Protein AF-A0A523Z1V7-F1 (afdb_monomer)

Mean predicted aligned error: 9.04 Å

Secondary structure (DSSP, 8-state):
--HHHHHHHHHHHHHHHHHHHHHHTTSHHHHHHHHHHHHHTTTT-S---SHHHHHHHHHHHHHHHHTTSS-TTTHHHHHHHHHTS------S--

Sequence (94 aa):
MDNENIKRTEREQMLKDRETVRGVYNSEDGRTVLTDILADLNFFCGDIKTEQEMAKQNSARVLLNRLGIWQKHNARRIVNALMDMPYYQKDEHE

Solvent-accessible surface area (backbone atoms only — not comparable to full-atom values): 5484 Å² total; per-residue (Å²): 136,60,74,66,61,53,55,49,51,54,52,53,51,54,50,52,53,28,53,53,57,36,55,59,43,67,44,70,69,26,41,52,53,51,49,52,54,32,52,79,20,41,56,83,56,87,80,72,87,4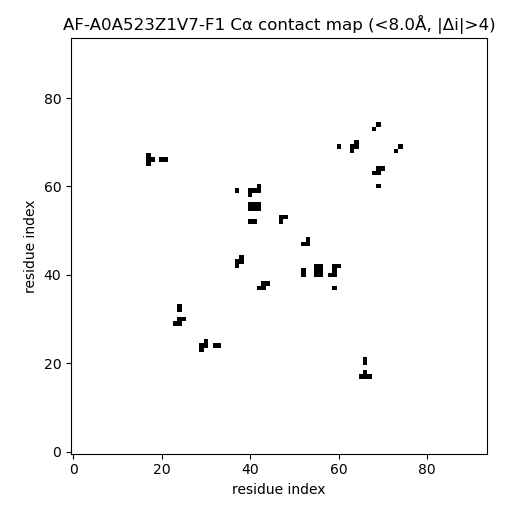6,72,67,51,48,52,31,29,52,49,37,51,51,51,35,33,57,54,62,63,58,38,88,92,44,42,67,61,51,52,49,55,60,70,70,46,84,80,79,74,78,74,92,78,135

pLDDT: mean 82.03, std 11.07, range [39.0, 95.31]

Foldseek 3Di:
DDPVVVVVVVVVVLVVQLVVLLVQLVDPVSVVVLVVLCVVLCCVPPDDDDPSNVVSNVVNLVVCVSNVNDDPVCPVVVVVVVVPDDDDDPPPDD

Structure (mmCIF, N/CA/C/O backbone):
data_AF-A0A523Z1V7-F1
#
_entry.id   AF-A0A523Z1V7-F1
#
loop_
_atom_site.group_PDB
_atom_site.id
_atom_site.type_symbol
_atom_site.label_atom_id
_atom_site.label_alt_id
_atom_site.label_comp_id
_atom_site.label_asym_id
_atom_site.label_entity_id
_atom_site.label_seq_id
_atom_site.pdbx_PDB_ins_code
_atom_site.Cartn_x
_atom_site.Cartn_y
_atom_site.Cartn_z
_atom_site.occupancy
_atom_site.B_iso_or_equiv
_atom_site.auth_seq_id
_atom_site.auth_comp_id
_atom_site.auth_asym_id
_atom_site.auth_atom_id
_atom_site.pdbx_PDB_model_num
ATOM 1 N N . MET A 1 1 ? 30.336 22.896 -5.239 1.00 60.03 1 MET A N 1
ATOM 2 C CA . MET A 1 1 ? 29.561 21.669 -5.519 1.00 60.03 1 MET A CA 1
ATOM 3 C C . MET A 1 1 ? 28.102 22.037 -5.374 1.00 60.03 1 MET A C 1
ATOM 5 O O . MET A 1 1 ? 27.686 22.405 -4.283 1.00 60.03 1 MET A O 1
ATOM 9 N N . ASP A 1 2 ? 27.395 22.078 -6.498 1.00 70.81 2 ASP A N 1
ATOM 10 C CA . ASP A 1 2 ? 26.148 22.828 -6.637 1.00 70.81 2 ASP A CA 1
ATOM 11 C C . ASP A 1 2 ? 24.943 22.112 -6.028 1.00 70.81 2 ASP A C 1
ATOM 13 O O . ASP A 1 2 ? 24.729 20.914 -6.220 1.00 70.81 2 ASP A O 1
ATOM 17 N N . ASN A 1 3 ? 24.125 22.887 -5.320 1.00 71.75 3 ASN A N 1
ATOM 18 C CA . ASN A 1 3 ? 22.941 22.441 -4.583 1.00 71.75 3 ASN A CA 1
ATOM 19 C C . ASN A 1 3 ? 21.886 21.768 -5.496 1.00 71.75 3 ASN A C 1
ATOM 21 O O . ASN A 1 3 ? 21.064 20.972 -5.047 1.00 71.75 3 ASN A O 1
ATOM 25 N N . GLU A 1 4 ? 21.920 22.057 -6.800 1.00 72.06 4 GLU A N 1
ATOM 26 C CA . GLU A 1 4 ? 21.065 21.421 -7.808 1.00 72.06 4 GLU A CA 1
ATOM 27 C C . GLU A 1 4 ? 21.493 19.985 -8.143 1.00 72.06 4 GLU A C 1
ATOM 29 O O . GLU A 1 4 ? 20.636 19.115 -8.311 1.00 72.06 4 GLU A O 1
ATOM 34 N N . ASN A 1 5 ? 22.799 19.697 -8.164 1.00 73.88 5 ASN A N 1
ATOM 35 C CA . ASN A 1 5 ? 23.310 18.343 -8.403 1.00 73.88 5 ASN A CA 1
ATOM 36 C C . ASN A 1 5 ? 23.006 17.400 -7.230 1.00 73.88 5 ASN A C 1
ATOM 38 O O . ASN A 1 5 ? 22.733 16.218 -7.447 1.00 73.88 5 ASN A O 1
ATOM 42 N N . ILE A 1 6 ? 22.975 17.927 -6.001 1.00 74.69 6 ILE A N 1
ATOM 43 C CA . ILE A 1 6 ? 22.579 17.166 -4.806 1.00 74.69 6 ILE A CA 1
ATOM 44 C C . ILE A 1 6 ? 21.101 16.765 -4.912 1.00 74.69 6 ILE A C 1
ATOM 46 O O . ILE A 1 6 ? 20.779 15.578 -4.869 1.00 74.69 6 ILE A O 1
ATOM 50 N N . LYS A 1 7 ? 20.210 17.728 -5.187 1.00 75.56 7 LYS A N 1
ATOM 51 C CA . LYS A 1 7 ? 18.766 17.471 -5.355 1.00 75.56 7 LYS A CA 1
ATOM 52 C C . LYS A 1 7 ? 18.455 16.494 -6.490 1.00 75.56 7 LYS A C 1
ATOM 54 O O . LYS A 1 7 ? 17.504 15.717 -6.399 1.00 75.56 7 LYS A O 1
ATOM 59 N N . ARG A 1 8 ? 19.228 16.543 -7.580 1.00 77.12 8 ARG A N 1
ATOM 60 C CA . ARG A 1 8 ? 19.076 15.621 -8.712 1.00 77.12 8 ARG A CA 1
ATOM 61 C C . ARG A 1 8 ? 19.417 14.186 -8.311 1.00 77.12 8 ARG A C 1
ATOM 63 O O . ARG A 1 8 ? 18.609 13.292 -8.542 1.00 77.12 8 ARG A O 1
ATOM 70 N N . THR A 1 9 ? 20.555 14.006 -7.647 1.00 81.75 9 THR A N 1
ATOM 71 C CA . THR A 1 9 ? 21.034 12.700 -7.172 1.00 81.75 9 THR A CA 1
ATOM 72 C C . THR A 1 9 ? 20.067 12.073 -6.164 1.00 81.75 9 THR A C 1
ATOM 74 O O . THR A 1 9 ? 19.723 10.899 -6.280 1.00 81.75 9 THR A O 1
ATOM 77 N N . GLU A 1 10 ? 19.554 12.858 -5.212 1.00 81.69 10 GLU A N 1
ATOM 78 C CA . GLU A 1 10 ? 18.569 12.382 -4.228 1.00 81.69 10 GLU A CA 1
ATOM 79 C C . GLU A 1 10 ? 17.274 11.908 -4.898 1.00 81.69 10 GLU A C 1
ATOM 81 O O . GLU A 1 10 ? 16.743 10.846 -4.569 1.00 81.69 10 GLU A O 1
ATOM 86 N N . ARG A 1 11 ? 16.779 12.658 -5.889 1.00 81.19 11 ARG A N 1
ATOM 87 C CA . ARG A 1 11 ? 15.578 12.283 -6.644 1.00 81.19 11 ARG A CA 1
ATOM 88 C C . ARG A 1 11 ? 15.779 10.997 -7.445 1.00 81.19 11 ARG A C 1
ATOM 90 O O . ARG A 1 11 ? 14.869 10.171 -7.494 1.00 81.19 11 ARG A O 1
ATOM 97 N N . GLU A 1 12 ? 16.932 10.839 -8.085 1.00 82.12 12 GLU A N 1
ATOM 98 C CA . GLU A 1 12 ? 17.279 9.632 -8.843 1.00 82.12 12 GLU A CA 1
ATOM 99 C C . GLU A 1 12 ? 17.363 8.407 -7.925 1.00 82.12 12 GLU A C 1
ATOM 101 O O . GLU A 1 12 ? 16.790 7.362 -8.243 1.00 82.12 12 GLU A O 1
ATOM 106 N N . GLN A 1 13 ? 17.962 8.560 -6.742 1.00 83.06 13 GLN A N 1
ATOM 107 C CA . GLN A 1 13 ? 18.003 7.496 -5.743 1.00 83.06 13 GLN A CA 1
ATOM 108 C C . GLN A 1 13 ? 16.596 7.117 -5.256 1.00 83.06 13 GLN A C 1
ATOM 110 O O . GLN A 1 13 ? 16.247 5.940 -5.248 1.00 83.06 13 GLN A O 1
ATOM 115 N N . MET A 1 14 ? 15.740 8.099 -4.951 1.00 79.75 14 MET A N 1
ATOM 116 C CA . MET A 1 14 ? 14.354 7.841 -4.539 1.00 79.75 14 MET A CA 1
ATOM 117 C C . MET A 1 14 ? 13.537 7.090 -5.601 1.00 79.75 14 MET A C 1
ATOM 119 O O . MET A 1 14 ? 12.690 6.260 -5.263 1.00 79.75 14 MET A O 1
ATOM 123 N N . LEU A 1 15 ? 13.751 7.392 -6.886 1.00 81.00 15 LEU A N 1
ATOM 124 C CA . LEU A 1 15 ? 13.084 6.690 -7.985 1.00 81.00 15 LEU A CA 1
ATOM 125 C C . LEU A 1 15 ? 13.547 5.234 -8.071 1.00 81.00 15 LEU A C 1
ATOM 127 O O . LEU A 1 15 ? 12.708 4.340 -8.178 1.00 81.00 15 LEU A O 1
ATOM 131 N N . LYS A 1 16 ? 14.855 5.000 -7.945 1.00 83.69 16 LYS A N 1
ATOM 132 C CA . LYS A 1 16 ? 15.446 3.659 -7.953 1.00 83.69 16 LYS A CA 1
ATOM 133 C C . LYS A 1 16 ? 14.977 2.811 -6.768 1.00 83.69 16 LYS A C 1
ATOM 135 O O . LYS A 1 16 ? 14.631 1.640 -6.938 1.00 83.69 16 LYS A O 1
ATOM 140 N N . ASP A 1 17 ? 14.894 3.408 -5.581 1.00 82.69 17 ASP A N 1
ATOM 141 C CA . ASP A 1 17 ? 14.365 2.742 -4.388 1.00 82.69 17 ASP A CA 1
ATOM 142 C C . ASP A 1 17 ? 12.894 2.363 -4.596 1.00 82.69 17 ASP A C 1
ATOM 144 O O . ASP A 1 17 ? 12.488 1.232 -4.327 1.00 82.69 17 ASP A O 1
ATOM 148 N N . ARG A 1 18 ? 12.091 3.278 -5.155 1.00 84.06 18 ARG A N 1
ATOM 149 C CA . ARG A 1 18 ? 10.686 3.008 -5.483 1.00 84.06 18 ARG A CA 1
ATOM 150 C C . ARG A 1 18 ? 10.544 1.868 -6.491 1.00 84.06 18 ARG A C 1
ATOM 152 O O . ARG A 1 18 ? 9.677 1.019 -6.297 1.00 84.06 18 ARG A O 1
ATOM 159 N N . GLU A 1 19 ? 11.342 1.840 -7.554 1.00 86.00 19 GLU A N 1
ATOM 160 C CA . GLU A 1 19 ? 11.320 0.743 -8.532 1.00 86.00 19 GLU A CA 1
ATOM 161 C C . GLU A 1 19 ? 11.674 -0.597 -7.889 1.00 86.00 19 GLU A C 1
ATOM 163 O O . GLU A 1 19 ? 10.974 -1.584 -8.112 1.00 86.00 19 GLU A O 1
ATOM 168 N N . THR A 1 20 ? 12.688 -0.610 -7.023 1.00 85.38 20 THR A N 1
ATOM 169 C CA . THR A 1 20 ? 13.116 -1.812 -6.296 1.00 85.38 20 THR A CA 1
ATOM 170 C C . THR A 1 20 ? 11.992 -2.350 -5.414 1.00 85.38 20 THR A C 1
ATOM 172 O O . THR A 1 20 ? 11.618 -3.517 -5.522 1.00 85.38 20 THR A O 1
ATOM 175 N N . VAL A 1 21 ? 11.390 -1.489 -4.588 1.00 82.00 21 VAL A N 1
ATOM 176 C CA . VAL A 1 21 ? 10.298 -1.892 -3.690 1.00 82.00 21 VAL A CA 1
ATOM 177 C C . VAL A 1 21 ? 9.064 -2.319 -4.492 1.00 82.00 21 VAL A C 1
ATOM 179 O O . VAL A 1 21 ? 8.431 -3.318 -4.159 1.00 82.00 21 VAL A O 1
ATOM 182 N N . ARG A 1 22 ? 8.731 -1.627 -5.589 1.00 86.19 22 ARG A N 1
ATOM 183 C CA . ARG A 1 22 ? 7.647 -2.060 -6.489 1.00 86.19 22 ARG A CA 1
ATOM 184 C C . ARG A 1 22 ? 7.923 -3.429 -7.100 1.00 86.19 22 ARG A C 1
ATOM 186 O O . ARG A 1 22 ? 6.983 -4.203 -7.239 1.00 86.19 22 ARG A O 1
ATOM 193 N N . GLY A 1 23 ? 9.175 -3.721 -7.450 1.00 86.56 23 GLY A N 1
ATOM 194 C CA . GLY A 1 23 ? 9.591 -5.021 -7.967 1.00 86.56 23 GLY A CA 1
ATOM 195 C C . GLY A 1 23 ? 9.262 -6.162 -7.004 1.00 86.56 23 GLY A C 1
ATOM 196 O O . GLY A 1 23 ? 8.705 -7.166 -7.439 1.00 86.56 23 GLY A O 1
ATOM 197 N N . VAL A 1 24 ? 9.504 -5.966 -5.701 1.00 87.19 24 VAL A N 1
ATOM 198 C CA . VAL A 1 24 ? 9.188 -6.954 -4.649 1.00 87.19 24 VAL A CA 1
ATOM 199 C C . VAL A 1 24 ? 7.700 -7.311 -4.632 1.00 87.19 24 VAL A C 1
ATOM 201 O O . VAL A 1 24 ? 7.348 -8.482 -4.553 1.00 87.19 24 VAL A O 1
ATOM 204 N N . TYR A 1 25 ? 6.822 -6.315 -4.753 1.00 90.06 25 TYR A N 1
ATOM 205 C CA . TYR A 1 25 ? 5.371 -6.511 -4.672 1.00 90.06 25 TYR A CA 1
ATOM 206 C C . TYR A 1 25 ? 4.691 -6.766 -6.025 1.00 90.06 25 TYR A C 1
ATOM 208 O O . TYR A 1 25 ? 3.463 -6.792 -6.099 1.00 90.06 25 TYR A O 1
ATOM 216 N N . ASN A 1 26 ? 5.449 -6.905 -7.118 1.00 88.56 26 ASN A N 1
ATOM 217 C CA . ASN A 1 26 ? 4.858 -7.118 -8.439 1.00 88.56 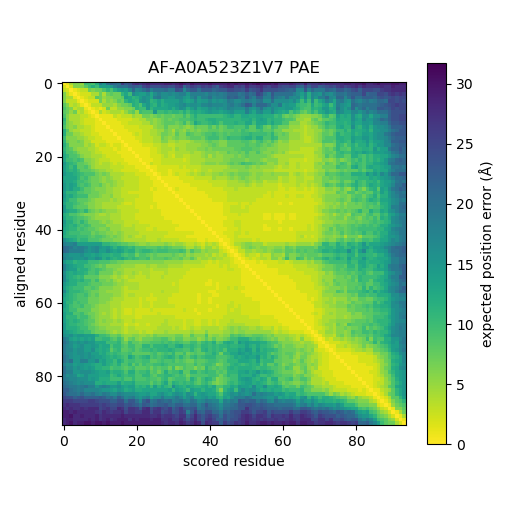26 ASN A CA 1
ATOM 218 C C . ASN A 1 26 ? 4.576 -8.597 -8.746 1.00 88.56 26 ASN A C 1
ATOM 220 O O . ASN A 1 26 ? 3.767 -8.873 -9.634 1.00 88.56 26 ASN A O 1
ATOM 224 N N . SER A 1 27 ? 5.213 -9.525 -8.026 1.00 91.88 27 SER A N 1
ATOM 225 C CA . SER A 1 27 ? 4.892 -10.954 -8.082 1.00 91.88 27 SER A CA 1
ATOM 226 C C . SER A 1 27 ? 3.541 -11.246 -7.424 1.00 91.88 27 SER A C 1
ATOM 228 O O . SER A 1 27 ? 3.031 -10.441 -6.648 1.00 91.88 27 SER A O 1
ATOM 230 N N . GLU A 1 28 ? 2.957 -12.401 -7.731 1.00 90.69 28 GLU A N 1
ATOM 231 C CA . GLU A 1 28 ? 1.716 -12.863 -7.101 1.00 90.69 28 GLU A CA 1
ATOM 232 C C . GLU A 1 28 ? 1.870 -12.985 -5.579 1.00 90.69 28 GLU A C 1
ATOM 234 O O . GLU A 1 28 ? 1.145 -12.319 -4.843 1.00 90.69 28 GLU A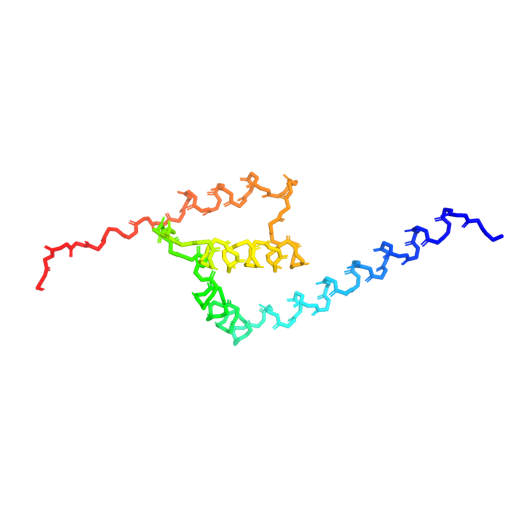 O 1
ATOM 239 N N . ASP A 1 29 ? 2.903 -13.692 -5.112 1.00 92.44 29 ASP A N 1
ATOM 240 C CA . ASP A 1 29 ? 3.234 -13.800 -3.684 1.00 92.44 29 ASP A CA 1
ATOM 241 C C . ASP A 1 29 ? 3.464 -12.430 -3.035 1.00 92.44 29 ASP A C 1
ATOM 243 O O . ASP A 1 29 ? 3.010 -12.165 -1.923 1.00 92.44 29 ASP A O 1
ATOM 247 N N . GLY A 1 30 ? 4.133 -11.520 -3.750 1.00 91.81 30 GLY A N 1
ATOM 248 C CA . GLY A 1 30 ? 4.355 -10.156 -3.289 1.00 91.81 30 GLY A CA 1
ATOM 249 C C . GLY A 1 30 ? 3.038 -9.407 -3.091 1.00 91.81 30 GLY A C 1
ATOM 250 O O . GLY A 1 30 ? 2.861 -8.726 -2.082 1.00 91.81 30 GLY A O 1
ATOM 251 N N . ARG A 1 31 ? 2.078 -9.557 -4.007 1.00 92.81 31 ARG A N 1
ATOM 252 C CA . ARG A 1 31 ? 0.745 -8.948 -3.874 1.00 92.81 31 ARG A CA 1
ATOM 253 C C . ARG A 1 31 ? -0.033 -9.535 -2.702 1.00 92.81 31 ARG A C 1
ATOM 255 O O . ARG A 1 31 ? -0.694 -8.769 -2.001 1.00 92.81 31 ARG A O 1
ATOM 262 N N . THR A 1 32 ? 0.075 -10.838 -2.460 1.00 93.69 32 THR A N 1
ATOM 263 C CA . THR A 1 32 ? -0.527 -11.494 -1.290 1.00 93.69 32 THR A CA 1
ATOM 264 C C . THR A 1 32 ? 0.040 -10.914 0.003 1.00 93.69 32 THR A C 1
ATOM 266 O O . THR A 1 32 ? -0.711 -10.383 0.815 1.00 93.69 32 THR A O 1
ATOM 269 N N . VAL A 1 33 ? 1.368 -10.857 0.137 1.00 94.12 33 VAL A N 1
ATOM 270 C CA . VAL A 1 33 ? 2.026 -10.265 1.314 1.00 94.12 33 VAL A CA 1
ATOM 271 C C . VAL A 1 33 ? 1.656 -8.790 1.492 1.00 94.12 33 VAL A C 1
ATOM 273 O O . VAL A 1 33 ? 1.409 -8.340 2.609 1.00 94.12 33 VAL A O 1
ATOM 276 N N . LEU A 1 34 ? 1.598 -8.011 0.407 1.00 93.75 34 LEU A N 1
ATOM 277 C CA . LEU A 1 34 ? 1.165 -6.614 0.485 1.00 93.75 34 LEU A CA 1
ATOM 278 C C . LEU A 1 34 ? -0.277 -6.501 0.986 1.00 93.75 34 LEU A C 1
ATOM 280 O O . LEU A 1 34 ? -0.584 -5.588 1.749 1.00 93.75 34 LEU A O 1
ATOM 284 N N . THR A 1 35 ? -1.147 -7.410 0.558 1.00 93.44 35 THR A N 1
ATOM 285 C CA . THR A 1 35 ? -2.550 -7.449 0.978 1.00 93.44 35 THR A CA 1
ATOM 286 C C . THR A 1 35 ? -2.657 -7.724 2.475 1.00 93.44 35 THR A C 1
ATOM 288 O O . THR A 1 35 ? -3.350 -6.975 3.165 1.00 93.44 35 THR A O 1
ATOM 291 N N . ASP A 1 36 ? -1.897 -8.692 2.989 1.00 95.31 36 ASP A N 1
ATOM 292 C CA . ASP A 1 36 ? -1.846 -9.012 4.421 1.00 95.31 36 ASP A CA 1
ATOM 293 C C . ASP A 1 36 ? -1.324 -7.829 5.249 1.00 95.31 36 ASP A C 1
ATOM 295 O O . ASP A 1 36 ? -1.956 -7.415 6.220 1.00 95.31 36 ASP A O 1
ATOM 299 N N . ILE A 1 37 ? -0.233 -7.187 4.811 1.00 94.56 37 ILE A N 1
ATOM 300 C CA . ILE A 1 37 ? 0.304 -5.985 5.472 1.00 94.56 37 ILE A CA 1
ATOM 301 C C . ILE A 1 37 ? -0.744 -4.863 5.511 1.00 94.56 37 ILE A C 1
ATOM 303 O O . ILE A 1 37 ? -0.886 -4.167 6.517 1.00 94.56 37 ILE A O 1
ATOM 307 N N . LEU A 1 38 ? -1.475 -4.643 4.414 1.00 94.00 38 LEU A N 1
ATOM 308 C CA . LEU A 1 38 ? -2.518 -3.616 4.363 1.00 94.00 38 LEU A CA 1
ATOM 309 C C . LEU A 1 38 ? -3.695 -3.959 5.287 1.00 94.00 38 LEU A C 1
ATOM 311 O O . LEU A 1 38 ? -4.249 -3.048 5.912 1.00 94.00 38 LEU A O 1
ATOM 315 N N . ALA A 1 39 ? -4.047 -5.238 5.418 1.00 92.06 39 ALA A N 1
ATOM 316 C CA . ALA A 1 39 ? -5.057 -5.698 6.365 1.00 92.06 39 ALA A CA 1
ATOM 317 C C . ALA A 1 39 ? -4.626 -5.445 7.821 1.00 92.06 39 ALA A C 1
ATOM 319 O O . ALA A 1 39 ? -5.377 -4.813 8.565 1.00 92.06 39 ALA A O 1
ATOM 320 N N . ASP A 1 40 ? -3.393 -5.802 8.195 1.00 94.12 40 ASP A N 1
ATOM 321 C CA . ASP A 1 40 ? -2.830 -5.575 9.541 1.00 94.12 40 ASP A CA 1
ATOM 322 C C . ASP A 1 40 ? -2.766 -4.089 9.934 1.00 94.12 40 ASP A C 1
ATOM 324 O O . ASP A 1 40 ? -2.846 -3.711 11.116 1.00 94.12 40 ASP A O 1
ATOM 328 N N . LEU A 1 41 ? -2.621 -3.227 8.925 1.00 93.75 41 LEU A N 1
ATOM 329 C CA . LEU A 1 41 ? -2.622 -1.773 9.056 1.00 93.75 41 LEU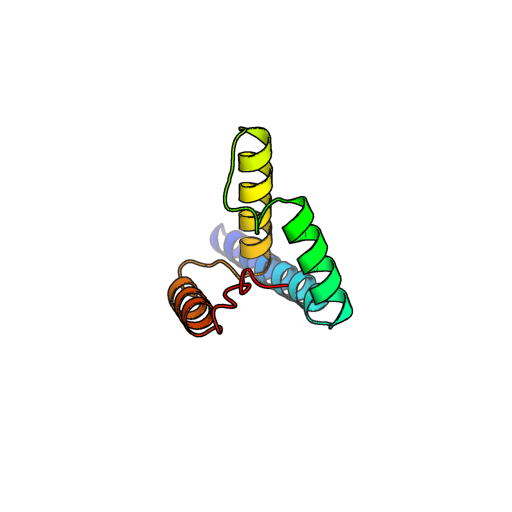 A CA 1
ATOM 330 C C . LEU A 1 41 ? -4.029 -1.153 9.010 1.00 93.75 41 LEU A C 1
ATOM 332 O O . LEU A 1 41 ? -4.146 0.072 8.932 1.00 93.75 41 LEU A O 1
ATOM 336 N N . ASN A 1 42 ? -5.092 -1.958 9.073 1.00 91.44 42 ASN A N 1
ATOM 337 C CA . ASN A 1 42 ? -6.487 -1.512 9.013 1.00 91.44 42 ASN A CA 1
ATOM 338 C C . ASN A 1 42 ? -6.812 -0.684 7.758 1.00 91.44 42 ASN A C 1
ATOM 340 O O . ASN A 1 42 ? -7.692 0.179 7.783 1.00 91.44 42 ASN A O 1
ATOM 344 N N . PHE A 1 43 ? -6.117 -0.924 6.641 1.00 90.75 43 PHE A N 1
ATOM 345 C CA . PHE A 1 43 ? -6.354 -0.169 5.411 1.00 90.75 43 PHE A CA 1
ATOM 346 C C . PHE A 1 43 ? -7.770 -0.392 4.867 1.00 90.75 43 PHE A C 1
ATOM 348 O O . PHE A 1 43 ? -8.407 0.556 4.414 1.00 90.75 43 PHE A O 1
ATOM 355 N N . PHE A 1 44 ? -8.267 -1.627 4.963 1.00 88.31 44 PHE A N 1
ATOM 356 C CA . PHE A 1 44 ? -9.596 -2.023 4.491 1.00 88.31 44 PHE A CA 1
ATOM 357 C C . PHE A 1 44 ? -10.706 -1.840 5.540 1.00 88.31 44 PHE A C 1
ATOM 359 O O . PHE A 1 44 ? -11.868 -2.107 5.248 1.00 88.31 44 PHE A O 1
ATOM 366 N N . CYS A 1 45 ? -10.376 -1.394 6.758 1.00 85.06 45 CYS A N 1
ATOM 367 C CA . CYS A 1 45 ? -11.369 -1.159 7.804 1.00 85.06 45 CYS A CA 1
ATOM 368 C C . CYS A 1 45 ? -12.031 0.216 7.615 1.00 85.06 45 CYS A C 1
ATOM 370 O O . CYS A 1 45 ? -11.342 1.239 7.574 1.00 85.06 45 CYS A O 1
ATOM 372 N N . GLY A 1 46 ? -13.363 0.238 7.511 1.00 77.56 46 GLY A N 1
ATOM 373 C CA . GLY A 1 46 ? -14.153 1.473 7.413 1.00 77.56 46 GLY A CA 1
ATOM 374 C C . GLY A 1 46 ? -14.364 2.183 8.754 1.00 77.56 46 GLY A C 1
ATOM 375 O O . GLY A 1 46 ? -14.514 3.403 8.782 1.00 77.56 46 GLY A O 1
ATOM 376 N N . ASP A 1 47 ? -14.302 1.441 9.861 1.00 84.62 47 ASP A N 1
ATOM 377 C CA . ASP A 1 47 ? -14.616 1.943 11.198 1.00 84.62 47 ASP A CA 1
ATOM 378 C C . ASP A 1 47 ? -13.342 2.141 12.024 1.00 84.62 47 ASP A C 1
ATOM 380 O O . ASP A 1 47 ? -12.873 1.236 12.715 1.00 84.62 47 ASP A O 1
ATOM 384 N N . ILE A 1 48 ? -12.781 3.349 11.976 1.00 85.50 48 ILE A N 1
ATOM 385 C CA . ILE A 1 48 ? -11.650 3.750 12.822 1.00 85.50 48 ILE A CA 1
ATOM 386 C C . ILE A 1 48 ? -12.197 4.311 14.135 1.00 85.50 48 ILE A C 1
ATOM 388 O O . ILE A 1 48 ? -12.853 5.354 14.137 1.00 85.50 48 ILE A O 1
ATOM 392 N N . LYS A 1 49 ? -11.936 3.629 15.252 1.00 87.50 49 LYS A N 1
ATOM 393 C CA . LYS A 1 49 ? -12.508 3.966 16.569 1.00 87.50 49 LYS A CA 1
ATOM 394 C C . LYS A 1 49 ? -11.476 4.554 17.525 1.00 87.50 49 LYS A C 1
ATOM 396 O O . LYS A 1 49 ? -11.846 5.190 18.508 1.00 87.50 49 LYS A O 1
ATOM 401 N N . THR A 1 50 ? -10.191 4.355 17.239 1.00 92.88 50 THR A N 1
ATOM 402 C CA . THR A 1 50 ? -9.081 4.777 18.100 1.00 92.88 50 THR A CA 1
ATOM 403 C C . THR A 1 50 ? -7.981 5.504 17.326 1.00 92.88 50 THR A C 1
ATOM 405 O O . THR A 1 50 ? -7.811 5.338 16.114 1.00 92.88 50 THR A O 1
ATOM 408 N N . GLU A 1 51 ? -7.179 6.298 18.037 1.00 92.88 51 GLU A N 1
ATOM 409 C CA . GLU A 1 51 ? -6.024 6.991 17.454 1.00 92.88 51 GLU A CA 1
ATOM 410 C C . GLU A 1 51 ? -4.958 6.010 16.943 1.00 92.88 51 GLU A C 1
ATOM 412 O O . GLU A 1 51 ? -4.325 6.257 15.915 1.00 92.88 51 GLU A O 1
ATOM 417 N N . GLN A 1 52 ? -4.785 4.864 17.610 1.00 92.56 52 GLN A N 1
ATOM 418 C CA . GLN A 1 52 ? -3.850 3.824 17.177 1.00 92.56 52 GLN A CA 1
ATOM 419 C C . GLN A 1 52 ? -4.259 3.226 15.826 1.00 92.56 52 GLN A C 1
ATOM 421 O O . GLN A 1 52 ? -3.412 3.024 14.953 1.00 92.56 52 GLN A O 1
ATOM 426 N N . GLU A 1 53 ? -5.551 2.973 15.618 1.00 89.75 53 GLU A N 1
ATOM 427 C CA . GLU A 1 53 ? -6.068 2.489 14.334 1.00 89.75 53 GLU A CA 1
ATOM 428 C C . GLU A 1 53 ? -5.901 3.539 13.231 1.00 89.75 53 GLU A C 1
ATOM 430 O O . GLU A 1 53 ? -5.514 3.202 12.111 1.00 89.75 53 GLU A O 1
ATOM 435 N N . MET A 1 54 ? -6.094 4.819 13.559 1.00 88.00 54 MET A N 1
ATOM 436 C CA . MET A 1 54 ? -5.832 5.918 12.629 1.00 88.00 54 MET A CA 1
ATOM 437 C C . MET A 1 54 ? -4.348 5.986 12.235 1.00 88.00 54 MET A C 1
ATOM 439 O O . MET A 1 54 ? -4.021 6.166 11.058 1.00 88.00 54 MET A O 1
ATOM 443 N N . ALA A 1 55 ? -3.435 5.808 13.194 1.00 90.31 55 ALA A N 1
ATOM 444 C CA . ALA A 1 55 ? -1.996 5.781 12.939 1.00 90.31 55 ALA A CA 1
ATOM 445 C C . ALA A 1 55 ? -1.592 4.606 12.032 1.00 90.31 55 ALA A C 1
ATOM 447 O O . ALA A 1 55 ? -0.799 4.787 11.098 1.00 90.31 55 ALA A O 1
ATOM 448 N N . LYS A 1 56 ? -2.180 3.422 12.243 1.00 92.44 56 LYS A N 1
ATOM 449 C CA . LYS A 1 56 ? -2.004 2.266 11.352 1.00 92.44 56 LYS A CA 1
ATOM 450 C C . LYS A 1 56 ? -2.488 2.568 9.933 1.00 92.44 56 LYS A C 1
ATOM 452 O O . LYS A 1 56 ? -1.723 2.408 8.980 1.00 92.44 56 LYS A O 1
ATOM 457 N N . GLN A 1 57 ? -3.693 3.120 9.792 1.00 91.12 57 GLN A N 1
ATOM 458 C CA . GLN A 1 57 ? -4.259 3.433 8.480 1.00 91.12 57 GLN A CA 1
ATOM 459 C C . GLN A 1 57 ? -3.434 4.501 7.738 1.00 91.12 57 GLN A C 1
ATOM 461 O O . GLN A 1 57 ? -3.203 4.410 6.529 1.00 91.12 57 GLN A O 1
ATOM 466 N N . ASN A 1 58 ? -2.915 5.498 8.457 1.00 87.81 58 ASN A N 1
ATOM 467 C CA . ASN A 1 58 ? -1.987 6.478 7.893 1.00 87.81 58 ASN A CA 1
ATOM 468 C C . ASN A 1 58 ? -0.660 5.837 7.461 1.00 87.81 58 ASN A C 1
ATOM 470 O O . ASN A 1 58 ? -0.126 6.195 6.409 1.00 87.81 58 ASN A O 1
ATOM 474 N N . SER A 1 59 ? -0.163 4.849 8.205 1.00 91.31 59 SER A N 1
ATOM 475 C CA . SER A 1 59 ? 1.034 4.090 7.825 1.00 91.31 59 SER A CA 1
ATOM 476 C C . SER A 1 59 ? 0.819 3.308 6.524 1.00 91.31 59 SER A C 1
ATOM 478 O O . SER A 1 59 ? 1.685 3.343 5.647 1.00 91.31 59 SER A O 1
ATOM 480 N N . ALA A 1 60 ? -0.361 2.707 6.325 1.00 92.00 60 ALA A N 1
ATOM 481 C CA . ALA A 1 60 ? -0.720 2.071 5.053 1.00 92.00 60 ALA A CA 1
ATOM 482 C C . ALA A 1 60 ? -0.719 3.070 3.884 1.00 92.00 60 ALA A C 1
ATOM 484 O O . ALA A 1 60 ? -0.160 2.798 2.820 1.00 92.00 60 ALA A O 1
ATOM 485 N N . ARG A 1 61 ? -1.266 4.276 4.084 1.00 88.50 61 ARG A N 1
ATOM 486 C CA . ARG A 1 61 ? -1.236 5.343 3.063 1.00 88.50 61 ARG A CA 1
ATOM 487 C C . ARG A 1 61 ? 0.192 5.763 2.711 1.00 88.50 61 ARG A C 1
ATOM 489 O O . ARG A 1 61 ? 0.495 5.977 1.535 1.00 88.50 61 ARG A O 1
ATOM 496 N N . VAL A 1 62 ? 1.080 5.862 3.702 1.00 89.38 62 VAL A N 1
ATOM 497 C CA . VAL A 1 62 ? 2.505 6.159 3.483 1.00 89.38 62 VAL A CA 1
ATOM 498 C C . VAL A 1 62 ? 3.184 5.041 2.691 1.00 89.38 62 VAL A C 1
ATOM 500 O O . VAL A 1 62 ? 3.919 5.337 1.746 1.00 89.38 62 VAL A O 1
ATOM 503 N N . LEU A 1 63 ? 2.910 3.774 3.014 1.00 90.00 63 LEU A N 1
ATOM 504 C CA . LEU A 1 63 ? 3.416 2.622 2.264 1.00 90.00 63 LEU A CA 1
ATOM 505 C C . LEU A 1 63 ? 2.976 2.677 0.794 1.00 90.00 63 LEU A C 1
ATOM 507 O O . LEU A 1 63 ? 3.815 2.633 -0.107 1.00 90.00 63 LEU A O 1
ATOM 511 N N . LEU A 1 64 ? 1.681 2.872 0.535 1.00 88.75 64 LEU A N 1
ATOM 512 C CA . LEU A 1 64 ? 1.144 2.985 -0.825 1.00 88.75 64 LEU A CA 1
ATOM 513 C C . LEU A 1 64 ? 1.721 4.186 -1.587 1.00 88.75 64 LEU A C 1
ATOM 515 O O . LEU A 1 64 ? 1.952 4.105 -2.797 1.00 88.75 64 LEU A O 1
ATOM 519 N N . ASN A 1 65 ? 1.986 5.299 -0.902 1.00 85.75 65 ASN A N 1
ATOM 520 C CA . ASN A 1 65 ? 2.674 6.449 -1.483 1.00 85.75 65 ASN A CA 1
ATOM 521 C C . ASN A 1 65 ? 4.125 6.096 -1.859 1.00 85.75 65 ASN A C 1
ATOM 523 O O . ASN A 1 65 ? 4.552 6.366 -2.984 1.00 85.75 65 ASN A O 1
ATOM 527 N N . ARG A 1 66 ? 4.874 5.418 -0.982 1.00 84.06 66 ARG A N 1
ATOM 528 C CA . ARG A 1 66 ? 6.240 4.949 -1.282 1.00 84.06 66 ARG A CA 1
ATOM 529 C C . ARG A 1 66 ? 6.271 4.020 -2.492 1.00 84.06 66 ARG A C 1
ATOM 531 O O . ARG A 1 66 ? 7.078 4.240 -3.393 1.00 84.06 66 ARG A O 1
ATOM 538 N N . LEU A 1 67 ? 5.304 3.108 -2.591 1.00 86.12 67 LEU A N 1
ATOM 539 C CA . LEU A 1 67 ? 5.100 2.239 -3.756 1.00 86.12 67 LEU A CA 1
ATOM 540 C C . LEU A 1 67 ? 4.706 2.996 -5.032 1.00 86.12 67 LEU A C 1
ATOM 542 O O . LEU A 1 67 ? 4.633 2.402 -6.104 1.00 86.12 67 LEU A O 1
ATOM 546 N N . GLY A 1 68 ? 4.421 4.297 -4.956 1.00 81.44 68 GLY A N 1
ATOM 547 C CA . GLY A 1 68 ? 3.934 5.083 -6.088 1.00 81.44 68 GLY A CA 1
ATOM 548 C C . GLY A 1 68 ? 2.520 4.702 -6.516 1.00 81.44 68 GLY A C 1
ATOM 549 O O . GLY A 1 68 ? 2.087 5.099 -7.593 1.00 81.44 68 GLY A O 1
ATOM 550 N N . ILE A 1 69 ? 1.805 3.939 -5.687 1.00 82.88 69 ILE A N 1
ATOM 551 C CA . ILE A 1 69 ? 0.396 3.625 -5.891 1.00 82.88 69 ILE A CA 1
ATOM 552 C C . ILE A 1 69 ? -0.395 4.875 -5.538 1.00 82.88 69 ILE A C 1
ATOM 554 O O . ILE A 1 69 ? -0.992 5.454 -6.421 1.00 82.88 69 ILE A O 1
ATOM 558 N N . TRP A 1 70 ? -0.306 5.403 -4.320 1.00 78.06 70 TRP A N 1
ATOM 559 C CA . TRP A 1 70 ? -1.088 6.582 -3.931 1.00 78.06 70 TRP A CA 1
ATOM 560 C C . TRP A 1 70 ? -0.335 7.894 -4.204 1.00 78.06 70 TRP A C 1
ATOM 562 O O . TRP A 1 70 ? 0.450 8.350 -3.370 1.00 78.06 70 TRP A O 1
ATOM 572 N N . GLN A 1 71 ? -0.523 8.509 -5.376 1.00 77.00 71 GLN A N 1
ATOM 573 C CA . GLN A 1 71 ? 0.062 9.807 -5.753 1.00 77.00 71 GLN A CA 1
ATOM 574 C C . GLN A 1 71 ? -1.020 10.797 -6.210 1.00 77.00 71 GLN A C 1
ATOM 576 O O . GLN A 1 71 ? -2.017 10.430 -6.821 1.00 77.00 71 GLN A O 1
ATOM 581 N N . LYS A 1 72 ? -0.806 12.105 -6.018 1.00 74.38 72 LYS A N 1
ATOM 582 C CA . LYS A 1 72 ? -1.770 13.120 -6.497 1.00 74.38 72 LYS A CA 1
ATOM 583 C C . LYS A 1 72 ? -2.043 13.029 -8.007 1.00 74.38 72 LYS A C 1
ATOM 585 O O . LYS A 1 72 ? -3.177 13.205 -8.430 1.00 74.38 72 LYS A O 1
ATOM 590 N N . HIS A 1 73 ? -1.025 12.721 -8.814 1.00 77.88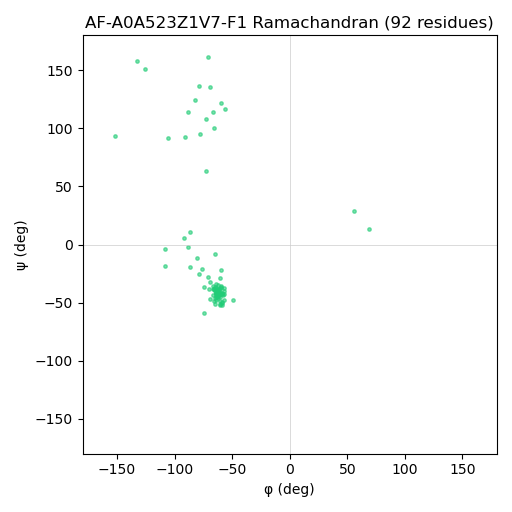 73 HIS A N 1
ATOM 591 C CA . HIS A 1 73 ? -1.156 12.651 -10.274 1.00 77.88 73 HIS A CA 1
ATOM 592 C C . HIS A 1 73 ? -1.860 11.377 -10.775 1.00 77.88 73 HIS A C 1
ATOM 594 O O . HIS A 1 73 ? -2.372 11.374 -11.891 1.00 77.88 73 HIS A O 1
ATOM 600 N N . ASN A 1 74 ? -1.894 10.297 -9.985 1.00 72.56 74 ASN A N 1
ATOM 601 C CA . ASN A 1 74 ? -2.574 9.049 -10.349 1.00 72.56 74 ASN A CA 1
ATOM 602 C C . ASN A 1 74 ? -3.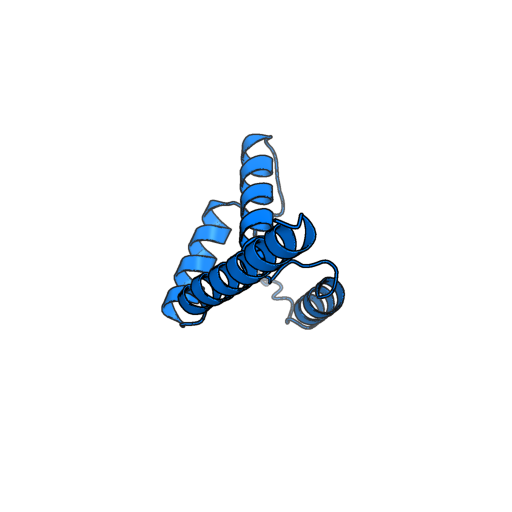862 8.807 -9.541 1.00 72.56 74 ASN A C 1
ATOM 604 O O . ASN A 1 74 ? -4.604 7.884 -9.869 1.00 72.56 74 ASN A O 1
ATOM 608 N N . ALA A 1 75 ? -4.179 9.680 -8.577 1.00 73.81 75 ALA A N 1
ATOM 609 C CA . ALA A 1 75 ? -5.381 9.617 -7.749 1.00 73.81 75 ALA A CA 1
ATOM 610 C C . ALA A 1 75 ? -6.655 9.427 -8.582 1.00 73.81 75 ALA A C 1
ATOM 612 O O . ALA A 1 75 ? -7.425 8.516 -8.312 1.00 73.81 75 ALA A O 1
ATOM 613 N N . ARG A 1 76 ? -6.840 10.210 -9.656 1.00 75.62 76 ARG A N 1
ATOM 614 C CA . ARG A 1 76 ? -8.015 10.083 -10.535 1.00 75.62 76 ARG A CA 1
ATOM 615 C C . ARG A 1 76 ? -8.120 8.701 -11.190 1.00 75.62 76 ARG A C 1
ATOM 617 O O . ARG A 1 76 ? -9.206 8.146 -11.259 1.00 75.62 76 ARG A O 1
ATOM 624 N N . ARG A 1 77 ? -7.000 8.136 -11.655 1.00 76.44 77 ARG A N 1
ATOM 625 C CA . ARG A 1 77 ? -6.976 6.799 -12.276 1.00 76.44 77 ARG A CA 1
ATOM 626 C C . ARG A 1 77 ? -7.312 5.706 -11.267 1.00 76.44 77 ARG A C 1
ATOM 628 O O . ARG A 1 77 ? -8.001 4.763 -11.622 1.00 76.44 77 ARG A O 1
ATOM 635 N N . ILE A 1 78 ? -6.831 5.844 -10.035 1.00 75.94 78 ILE A N 1
ATOM 636 C CA . ILE A 1 78 ? -7.091 4.888 -8.953 1.00 75.94 78 ILE A CA 1
ATOM 637 C C . ILE A 1 78 ? -8.547 4.957 -8.527 1.00 75.94 78 ILE A C 1
ATOM 639 O O . ILE A 1 78 ? -9.186 3.921 -8.437 1.00 75.94 78 ILE A O 1
ATOM 643 N N . VAL A 1 79 ? -9.077 6.165 -8.322 1.00 78.00 79 VAL A N 1
ATOM 644 C CA . VAL A 1 79 ? -10.490 6.363 -7.987 1.00 78.00 79 VAL A CA 1
ATOM 645 C C . VAL A 1 79 ? -11.378 5.752 -9.065 1.00 78.00 79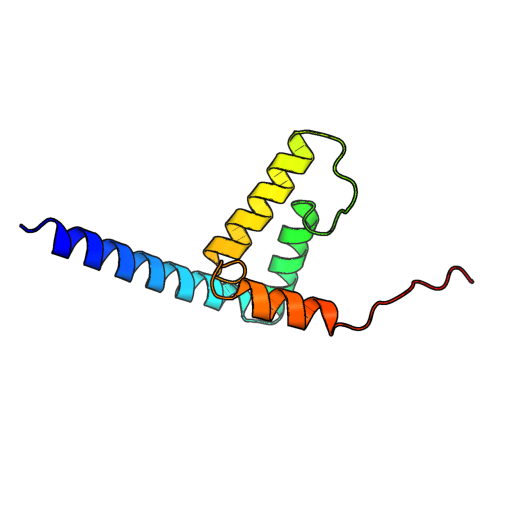 VAL A C 1
ATOM 647 O O . VAL A 1 79 ? -12.251 4.969 -8.727 1.00 78.00 79 VAL A O 1
ATOM 650 N N . ASN A 1 80 ? -11.113 6.021 -10.346 1.00 80.75 80 ASN A N 1
ATOM 651 C CA . ASN A 1 80 ? -11.873 5.404 -11.434 1.00 80.75 80 ASN A CA 1
ATOM 652 C C . ASN A 1 80 ? -11.783 3.872 -11.392 1.00 80.75 80 ASN A C 1
ATOM 654 O O . ASN A 1 80 ? -12.810 3.213 -11.373 1.00 80.75 80 ASN A O 1
ATOM 658 N N . ALA A 1 81 ? -10.574 3.312 -11.283 1.00 78.06 81 ALA A N 1
ATOM 659 C CA . ALA A 1 81 ? -10.393 1.863 -11.222 1.00 78.06 81 ALA A CA 1
ATOM 660 C C . ALA A 1 81 ? -11.124 1.220 -10.032 1.00 78.06 81 ALA A C 1
ATOM 662 O O . ALA A 1 81 ? -11.645 0.124 -10.176 1.00 78.06 81 ALA A O 1
ATOM 663 N N . LEU A 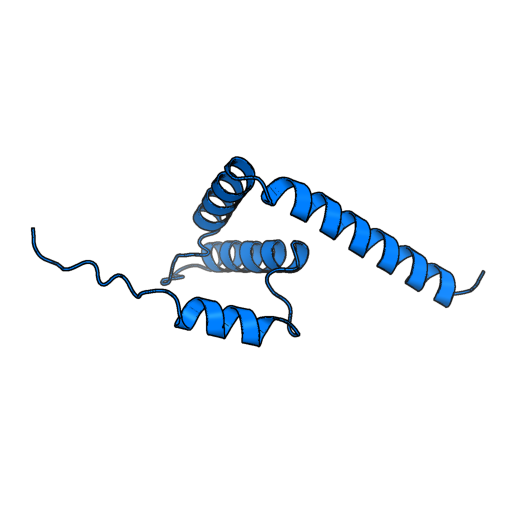1 82 ? -11.171 1.887 -8.873 1.00 76.88 82 LEU A N 1
ATOM 664 C CA . LEU A 1 82 ? -11.921 1.421 -7.703 1.00 76.88 82 LEU A CA 1
ATOM 665 C C . LEU A 1 82 ? -13.438 1.514 -7.913 1.00 76.88 82 LEU A C 1
ATOM 667 O O . LEU A 1 82 ? -14.154 0.623 -7.478 1.00 76.88 82 LEU A O 1
ATOM 671 N N . MET A 1 83 ? -13.925 2.565 -8.577 1.00 80.94 83 MET A N 1
ATOM 672 C CA . MET A 1 83 ? -15.350 2.725 -8.896 1.00 80.94 83 MET A CA 1
ATOM 673 C C . MET A 1 83 ? -15.829 1.746 -9.975 1.00 80.94 83 MET A C 1
ATOM 675 O O . MET A 1 83 ? -17.001 1.384 -9.984 1.00 80.94 83 MET A O 1
ATOM 679 N N . ASP A 1 84 ? -14.929 1.318 -10.861 1.00 79.69 84 ASP A N 1
ATOM 680 C CA . ASP A 1 84 ? -15.202 0.321 -11.898 1.00 79.69 84 ASP A CA 1
ATOM 681 C C . ASP A 1 84 ? -15.141 -1.122 -11.357 1.00 79.69 84 ASP A C 1
ATOM 683 O O . ASP A 1 84 ? -15.541 -2.060 -12.052 1.00 79.69 84 ASP A O 1
ATOM 687 N N . MET A 1 85 ? -14.633 -1.336 -10.134 1.00 77.12 85 MET A N 1
ATOM 688 C CA . MET A 1 85 ? -14.639 -2.665 -9.522 1.00 77.12 85 MET A CA 1
ATOM 689 C C . MET A 1 85 ? -16.073 -3.081 -9.169 1.00 77.12 85 MET A C 1
ATOM 691 O O . MET A 1 85 ? -16.818 -2.285 -8.593 1.00 77.12 85 MET A O 1
ATOM 695 N N . PRO A 1 86 ? -16.466 -4.335 -9.462 1.00 74.62 86 PRO A N 1
ATOM 696 C CA . PRO A 1 86 ? -17.778 -4.835 -9.088 1.00 74.62 86 PRO A CA 1
ATOM 697 C C . PRO A 1 86 ? -17.943 -4.761 -7.569 1.00 74.62 86 PRO A C 1
ATOM 699 O O . PRO A 1 86 ? -17.161 -5.333 -6.809 1.00 74.62 86 PRO A O 1
ATOM 702 N N . TYR A 1 87 ? -18.969 -4.034 -7.132 1.00 75.31 87 TYR A N 1
ATOM 703 C CA . TYR A 1 87 ? -19.335 -3.962 -5.728 1.00 75.31 87 TYR A CA 1
ATOM 704 C C . TYR A 1 87 ? -19.977 -5.289 -5.325 1.00 75.31 87 TYR A C 1
ATOM 706 O O . TYR A 1 87 ? -21.094 -5.596 -5.738 1.00 75.31 87 TYR A O 1
ATOM 714 N N . TYR A 1 88 ? -19.256 -6.093 -4.545 1.00 67.88 88 TYR A N 1
ATOM 715 C CA . TYR A 1 88 ? -19.809 -7.320 -3.987 1.00 67.88 88 TYR A CA 1
ATOM 716 C C . TYR A 1 88 ? -20.695 -6.945 -2.793 1.00 67.88 88 TYR A C 1
ATOM 718 O O . TYR A 1 88 ? -20.201 -6.747 -1.681 1.00 67.88 88 TYR A O 1
ATOM 726 N N . GLN A 1 89 ? -22.005 -6.811 -3.017 1.00 61.38 89 GLN A N 1
ATOM 727 C CA . GLN A 1 89 ? -22.958 -6.914 -1.915 1.00 61.38 89 GLN A CA 1
ATOM 728 C C . GLN A 1 89 ? -22.898 -8.359 -1.440 1.00 61.38 89 GLN A C 1
ATOM 730 O O . GLN A 1 89 ? -23.204 -9.282 -2.187 1.00 61.38 89 GLN A O 1
ATOM 735 N N . LYS A 1 90 ? -22.416 -8.568 -0.216 1.00 51.78 90 LYS A N 1
ATOM 736 C CA . LYS A 1 90 ? -22.599 -9.849 0.450 1.00 51.78 90 LYS A CA 1
ATOM 737 C C . LYS A 1 90 ? -24.104 -9.965 0.681 1.00 51.78 90 LYS A C 1
ATOM 739 O O . LYS A 1 90 ? -24.618 -9.293 1.570 1.00 51.78 90 LYS A O 1
ATOM 744 N N . ASP A 1 91 ? -24.797 -10.714 -0.170 1.00 53.94 91 ASP A N 1
ATOM 745 C CA . ASP A 1 91 ? -26.209 -11.014 0.037 1.00 53.94 91 ASP A CA 1
ATOM 746 C C . ASP A 1 91 ? -26.342 -11.660 1.421 1.00 53.94 91 ASP A C 1
ATOM 748 O O . ASP A 1 91 ? -25.741 -12.698 1.705 1.00 53.94 91 ASP A O 1
ATOM 752 N N . GLU A 1 92 ? -27.066 -10.997 2.321 1.00 52.81 92 GLU A N 1
ATOM 753 C CA . GLU A 1 92 ? -27.418 -11.521 3.640 1.00 52.81 92 GLU A CA 1
ATOM 754 C C . GLU A 1 92 ? -28.478 -12.618 3.494 1.00 52.81 92 GLU A C 1
ATOM 756 O O . GLU A 1 92 ? -29.592 -12.459 3.971 1.00 52.81 92 GLU A O 1
ATOM 761 N N . HIS A 1 93 ? -28.166 -13.727 2.825 1.00 45.44 93 HIS A N 1
ATOM 762 C CA . HIS A 1 93 ? -28.997 -14.929 2.853 1.00 45.44 93 HIS A CA 1
ATOM 763 C C . HIS A 1 93 ? -28.147 -16.181 2.623 1.00 45.44 93 HIS A C 1
ATOM 765 O O . HIS A 1 93 ? -27.924 -16.571 1.483 1.00 45.44 93 HIS A O 1
ATOM 771 N N . GLU A 1 94 ? -27.706 -16.799 3.722 1.00 39.00 94 GLU A N 1
ATOM 772 C CA . GLU A 1 94 ? -27.752 -18.256 3.959 1.0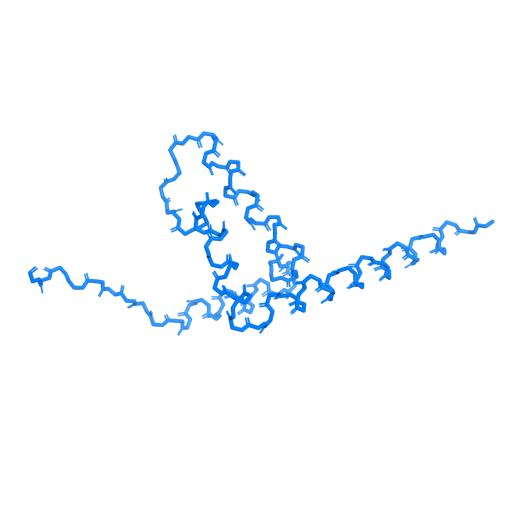0 39.00 94 GLU A CA 1
ATOM 773 C C . GLU A 1 94 ? -27.528 -18.568 5.446 1.00 39.00 94 GLU A C 1
ATOM 775 O O . GLU A 1 94 ? -26.525 -18.084 6.023 1.00 39.00 94 GLU A O 1
#

Radius of gyration: 17.47 Å; Cα contacts (8 Å, |Δi|>4): 40; chains: 1; bounding box: 59×41×30 Å